Protein AF-A0A6G1EX99-F1 (afdb_monomer_lite)

Organism: NCBI:txid110450

Foldseek 3Di:
DDPDDPPDPVVQCLDLVSVCPVPVVCVVVVVVVVVVVCVVVVPPDDDDDDDCQQFPADPPDDPPDDDDPVGGHDVVCSNVSVPPDD

Radius of gyration: 16.7 Å; chains: 1; bounding box: 32×41×42 Å

pLDDT: mean 82.01, std 17.37, range [35.97, 98.5]

Sequence (86 aa):
MRWRLPPRDADKIVDPEAMQSEVIDPAVKGTLNVLKACAATKVQKVVVMSSNAAVDVNLDWPQNRLKDESCWSDIELFRKNEVTEF

Secondary structure (DSSP, 8-state):
----PPPP-HHHHSSHHHIIIIIIHHHHHHHHHHHHHHHHTT-S-------THHHH--TT--TT----TT----HHHHHTT-----

InterPro domains:
  IPR003869 Polysaccharide biosynthesis protein, CapD-like domain [PF02719] (17-56)
  IPR036291 NAD(P)-binding domain superfamily [SSF51735] (19-79)
  IPR050425 NAD(P)-dependent dehydratase-like [PTHR10366] (16-80)

Structure (mmCIF, N/CA/C/O backbone):
data_AF-A0A6G1EX99-F1
#
_entry.id   AF-A0A6G1EX99-F1
#
loop_
_atom_site.group_PDB
_atom_site.id
_atom_site.type_symbol
_atom_site.label_atom_id
_atom_site.label_alt_id
_atom_site.label_comp_id
_atom_site.label_asym_id
_atom_site.l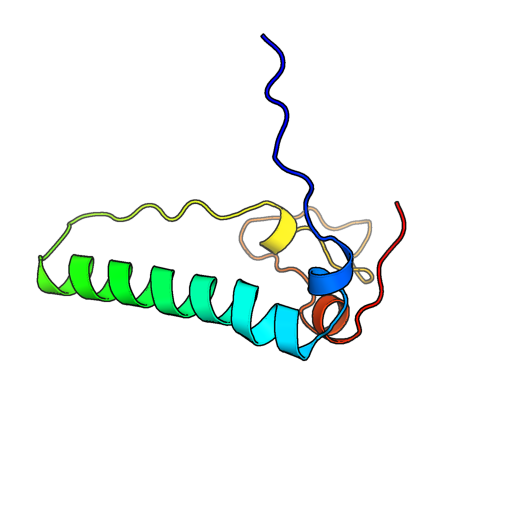abel_entity_id
_atom_site.label_seq_id
_atom_site.pdbx_PDB_ins_code
_atom_site.Cartn_x
_atom_site.Cartn_y
_atom_site.Cartn_z
_atom_site.occupancy
_atom_site.B_iso_or_equiv
_atom_site.auth_seq_id
_atom_site.auth_comp_id
_atom_site.auth_asym_id
_atom_site.auth_atom_id
_atom_site.pdbx_PDB_model_num
ATOM 1 N N . MET A 1 1 ? -13.906 22.017 -22.282 1.00 43.94 1 MET A N 1
ATOM 2 C CA . MET A 1 1 ? -12.813 22.428 -21.371 1.00 43.94 1 MET A CA 1
ATOM 3 C C . MET A 1 1 ? -11.673 21.431 -21.514 1.00 43.94 1 MET A C 1
ATOM 5 O O . MET A 1 1 ? -11.949 20.241 -21.514 1.00 43.94 1 MET A O 1
ATOM 9 N N . ARG A 1 2 ? -10.429 21.888 -21.701 1.00 57.09 2 ARG A N 1
ATOM 10 C CA . ARG A 1 2 ? -9.241 21.024 -21.823 1.00 57.09 2 ARG A CA 1
ATOM 11 C C . ARG A 1 2 ? -8.401 21.215 -20.566 1.00 57.09 2 ARG A C 1
ATOM 13 O O . ARG A 1 2 ? -7.815 22.281 -20.397 1.00 57.09 2 ARG A O 1
ATOM 20 N N . TRP A 1 3 ? -8.369 20.214 -19.692 1.00 41.62 3 TRP A N 1
ATOM 21 C CA . TRP A 1 3 ? -7.461 20.196 -18.548 1.00 41.62 3 TRP A CA 1
ATOM 22 C C . TRP A 1 3 ? -6.036 20.025 -19.076 1.00 41.62 3 TRP A C 1
ATOM 24 O O . TRP A 1 3 ? -5.628 18.929 -19.452 1.00 41.62 3 TRP A O 1
ATOM 34 N N . ARG A 1 4 ? -5.298 21.131 -19.192 1.00 60.22 4 ARG A N 1
ATOM 35 C CA . ARG A 1 4 ? -3.854 21.082 -19.414 1.00 60.22 4 ARG A CA 1
ATOM 36 C C . ARG A 1 4 ? -3.221 20.812 -18.056 1.00 60.22 4 ARG A C 1
ATOM 38 O O . ARG A 1 4 ? -3.226 21.690 -17.199 1.00 60.22 4 ARG A O 1
ATOM 45 N N . LEU A 1 5 ? -2.743 19.589 -17.857 1.00 56.19 5 LEU A N 1
ATOM 46 C CA . LEU A 1 5 ? -1.855 19.302 -16.738 1.00 56.19 5 LEU A CA 1
ATOM 47 C C . LEU A 1 5 ? -0.590 20.162 -16.898 1.00 56.19 5 LEU A C 1
ATOM 49 O O . LEU A 1 5 ? -0.183 20.416 -18.040 1.00 56.19 5 LEU A O 1
ATOM 53 N N . PRO A 1 6 ? 0.008 20.643 -15.796 1.00 62.22 6 PRO A N 1
ATOM 54 C CA . PRO A 1 6 ? 1.306 21.298 -15.865 1.00 62.22 6 PRO A CA 1
ATOM 55 C C . PRO A 1 6 ? 2.322 20.360 -16.541 1.00 62.22 6 PRO A C 1
ATOM 57 O O . PRO A 1 6 ? 2.146 19.137 -16.474 1.00 62.22 6 PRO A O 1
ATOM 60 N N . PRO A 1 7 ? 3.363 20.904 -17.200 1.00 59.16 7 PRO A N 1
ATOM 61 C CA . PRO A 1 7 ? 4.460 20.095 -17.711 1.00 59.16 7 PRO A CA 1
ATOM 62 C C . PRO A 1 7 ? 4.970 19.209 -16.577 1.00 59.16 7 PRO A C 1
ATOM 64 O O . PRO A 1 7 ? 5.347 19.701 -15.515 1.00 59.16 7 PRO A O 1
ATOM 67 N N . ARG A 1 8 ? 4.886 17.895 -16.769 1.00 56.78 8 ARG A N 1
ATOM 68 C CA . ARG A 1 8 ? 5.524 16.943 -15.871 1.00 56.78 8 ARG A CA 1
ATOM 69 C C . ARG A 1 8 ? 6.999 16.987 -16.252 1.00 56.78 8 ARG A C 1
ATOM 71 O O . ARG A 1 8 ? 7.303 16.692 -17.405 1.00 56.78 8 ARG A O 1
ATOM 78 N N . ASP A 1 9 ? 7.874 17.380 -15.330 1.00 61.97 9 ASP A N 1
ATOM 79 C CA . ASP A 1 9 ? 9.327 17.243 -15.492 1.00 61.97 9 ASP A CA 1
ATOM 80 C C . ASP A 1 9 ? 9.647 15.740 -15.532 1.00 61.97 9 ASP A C 1
ATOM 82 O O . ASP A 1 9 ? 10.022 15.140 -14.526 1.00 61.97 9 ASP A O 1
ATOM 86 N N . ALA A 1 10 ? 9.382 15.099 -16.672 1.00 56.62 10 ALA A N 1
ATOM 87 C CA . ALA A 1 10 ? 9.501 13.655 -16.844 1.00 56.62 10 ALA A CA 1
ATOM 88 C C . ALA A 1 10 ? 10.929 13.183 -16.547 1.00 56.62 10 ALA A C 1
ATOM 90 O O . ALA A 1 10 ? 11.105 12.109 -15.983 1.00 56.62 10 ALA A O 1
ATOM 91 N N . ASP A 1 11 ? 11.914 14.043 -16.810 1.00 58.00 11 ASP A N 1
ATOM 92 C CA . ASP A 1 11 ? 13.335 13.806 -16.568 1.00 58.00 11 ASP A CA 1
ATOM 93 C C . ASP A 1 11 ? 13.663 13.563 -15.084 1.00 58.00 11 ASP A C 1
ATOM 95 O O . ASP A 1 11 ? 14.575 12.800 -14.779 1.00 58.00 11 ASP A O 1
ATOM 99 N N . LYS A 1 12 ? 12.891 14.134 -14.143 1.00 54.84 12 LYS A N 1
ATOM 100 C CA . LYS A 1 12 ? 13.068 13.887 -12.697 1.00 54.84 12 LYS A CA 1
ATOM 101 C C . LYS A 1 12 ? 12.581 12.509 -12.257 1.00 54.84 12 LYS A C 1
ATOM 103 O O . LYS A 1 12 ? 13.025 12.003 -11.238 1.00 54.84 12 LYS A O 1
ATOM 108 N N . ILE A 1 13 ? 11.664 11.899 -13.008 1.00 58.56 13 ILE A N 1
ATOM 109 C CA . ILE A 1 13 ? 11.074 10.595 -12.667 1.00 58.56 13 ILE A CA 1
ATOM 110 C C . ILE A 1 13 ? 12.001 9.443 -13.095 1.00 58.56 13 ILE A C 1
ATOM 112 O O . ILE A 1 13 ? 11.856 8.326 -12.611 1.00 58.56 13 ILE A O 1
ATOM 116 N N . VAL A 1 14 ? 12.973 9.709 -13.974 1.00 64.62 14 VAL A N 1
ATOM 117 C CA . VAL A 1 14 ? 13.921 8.701 -14.478 1.00 64.62 14 VAL A CA 1
ATOM 118 C C . VAL A 1 14 ? 15.105 8.492 -13.524 1.00 64.62 14 VAL A C 1
ATOM 120 O O . VAL A 1 14 ? 15.733 7.437 -13.552 1.00 64.62 14 VAL A O 1
ATOM 123 N N . ASP A 1 15 ? 15.414 9.455 -12.652 1.00 79.44 15 ASP A N 1
ATOM 124 C CA . ASP A 1 15 ? 16.437 9.276 -11.618 1.00 79.44 15 ASP A CA 1
ATOM 125 C C . ASP A 1 15 ? 15.901 8.386 -10.474 1.00 79.44 15 ASP A C 1
ATOM 127 O O . ASP A 1 15 ? 14.908 8.758 -9.840 1.00 79.44 15 ASP A O 1
ATOM 131 N N . PRO A 1 16 ? 16.527 7.228 -10.169 1.00 79.12 16 PRO A N 1
ATOM 132 C CA . PRO A 1 16 ? 16.067 6.347 -9.097 1.00 79.12 16 PRO A CA 1
ATOM 133 C C . PRO A 1 16 ? 15.992 7.030 -7.729 1.00 79.12 16 PRO A C 1
ATOM 135 O O . PRO A 1 16 ? 15.099 6.723 -6.936 1.00 79.12 16 PRO A O 1
ATOM 138 N N . GLU A 1 17 ? 16.923 7.940 -7.429 1.00 83.69 17 GLU A N 1
ATOM 139 C CA . GLU A 1 17 ? 16.986 8.602 -6.124 1.00 83.69 17 GLU A CA 1
ATOM 140 C C . GLU A 1 17 ? 15.875 9.651 -5.979 1.00 83.69 17 GLU A C 1
ATOM 142 O O . GLU A 1 17 ? 15.156 9.664 -4.970 1.00 83.69 17 GLU A O 1
ATOM 147 N N . ALA A 1 18 ? 15.657 10.472 -7.009 1.00 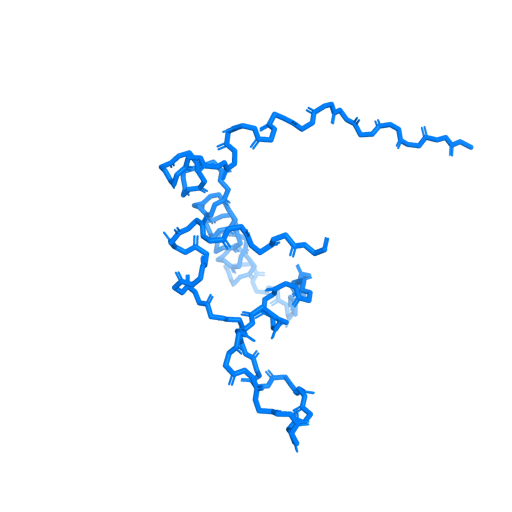84.38 18 ALA A N 1
ATOM 148 C CA . ALA A 1 18 ? 14.509 11.372 -7.080 1.00 84.38 18 ALA A CA 1
ATOM 149 C C . ALA A 1 18 ? 13.173 10.608 -7.079 1.00 84.38 18 ALA A C 1
ATOM 151 O O . ALA A 1 18 ? 12.260 10.971 -6.338 1.00 84.38 18 ALA A O 1
ATOM 152 N N . MET A 1 19 ? 13.050 9.499 -7.820 1.00 83.00 19 MET A N 1
ATOM 153 C CA . MET A 1 19 ? 11.836 8.674 -7.807 1.00 83.00 19 MET A CA 1
ATOM 154 C C . MET A 1 19 ? 11.548 8.120 -6.406 1.00 83.00 19 MET A C 1
ATOM 156 O O . MET A 1 19 ? 10.411 8.194 -5.924 1.00 83.00 19 MET A O 1
ATOM 160 N N . GLN A 1 20 ? 12.569 7.613 -5.714 1.00 87.25 20 GLN A N 1
ATOM 161 C CA . GLN A 1 20 ? 12.404 7.119 -4.353 1.00 87.25 20 GLN A CA 1
ATOM 162 C C . GLN A 1 20 ? 11.991 8.241 -3.391 1.00 87.25 20 GLN A C 1
ATOM 164 O O . GLN A 1 20 ? 11.027 8.073 -2.646 1.00 87.25 20 GLN A O 1
ATOM 169 N N . SER A 1 21 ? 12.686 9.380 -3.403 1.00 89.94 21 SER A N 1
ATOM 170 C CA . SER A 1 21 ? 12.510 10.452 -2.412 1.00 89.94 21 SER A CA 1
ATOM 171 C C . SER A 1 21 ? 11.309 11.373 -2.668 1.00 89.94 21 SER A C 1
ATOM 173 O O . SER A 1 21 ? 10.677 11.819 -1.707 1.00 89.94 21 SER A O 1
ATOM 175 N N . GLU A 1 22 ? 10.954 11.638 -3.928 1.00 88.31 22 GLU A N 1
ATOM 176 C CA . GLU A 1 22 ? 9.877 12.566 -4.306 1.00 88.31 22 GLU A CA 1
ATOM 177 C C . GLU A 1 22 ? 8.544 11.865 -4.608 1.00 88.31 22 GLU A C 1
ATOM 179 O O . GLU A 1 22 ? 7.488 12.497 -4.512 1.00 88.31 22 GLU A O 1
ATOM 184 N N . VAL A 1 23 ? 8.556 10.566 -4.942 1.00 86.88 23 VAL A N 1
ATOM 185 C CA . VAL A 1 23 ? 7.340 9.821 -5.324 1.00 86.88 23 VAL A CA 1
ATOM 186 C C . VAL A 1 23 ? 7.029 8.689 -4.348 1.00 86.88 23 VAL A C 1
ATOM 188 O O . VAL A 1 23 ? 5.966 8.700 -3.720 1.00 86.88 23 VAL A O 1
ATOM 191 N N . ILE A 1 24 ? 7.937 7.720 -4.190 1.00 89.94 24 ILE A N 1
ATOM 192 C CA . ILE A 1 24 ? 7.662 6.499 -3.414 1.00 89.94 24 ILE A CA 1
ATOM 193 C C . ILE A 1 24 ? 7.564 6.800 -1.916 1.00 89.94 24 ILE A C 1
ATOM 195 O O . ILE A 1 24 ? 6.567 6.458 -1.274 1.00 89.94 24 ILE A O 1
ATOM 199 N N . ASP A 1 25 ? 8.560 7.481 -1.356 1.00 93.88 25 ASP A N 1
ATOM 200 C CA . ASP A 1 25 ? 8.605 7.833 0.061 1.00 93.88 25 ASP A CA 1
ATOM 201 C C . ASP A 1 25 ? 7.378 8.647 0.502 1.00 93.88 25 ASP A C 1
ATOM 203 O O . ASP A 1 25 ? 6.750 8.272 1.501 1.00 93.88 25 ASP A O 1
ATOM 207 N N . PRO A 1 26 ? 6.974 9.721 -0.209 1.00 95.69 26 PRO A N 1
ATOM 208 C CA . PRO A 1 26 ? 5.773 10.475 0.130 1.00 95.69 26 PRO A CA 1
ATOM 209 C C . PRO A 1 26 ? 4.491 9.652 0.003 1.00 95.69 26 PRO A C 1
ATOM 211 O O . PRO A 1 26 ? 3.627 9.761 0.875 1.00 95.69 26 PRO A O 1
ATOM 214 N N . ALA A 1 27 ? 4.365 8.800 -1.021 1.00 94.56 27 ALA A N 1
ATOM 215 C CA . ALA A 1 27 ? 3.190 7.945 -1.192 1.00 94.56 27 ALA A CA 1
ATOM 216 C C . ALA A 1 27 ? 3.037 6.949 -0.029 1.00 94.56 27 ALA A C 1
ATOM 218 O O . ALA A 1 27 ? 1.950 6.819 0.546 1.00 94.56 27 ALA A O 1
ATOM 219 N N . VAL A 1 28 ? 4.133 6.297 0.376 1.00 95.88 28 VAL A N 1
ATOM 220 C CA . VAL A 1 28 ? 4.144 5.329 1.484 1.00 95.88 28 VAL A CA 1
ATOM 221 C C . VAL A 1 28 ? 3.924 6.032 2.822 1.00 95.88 28 VAL A C 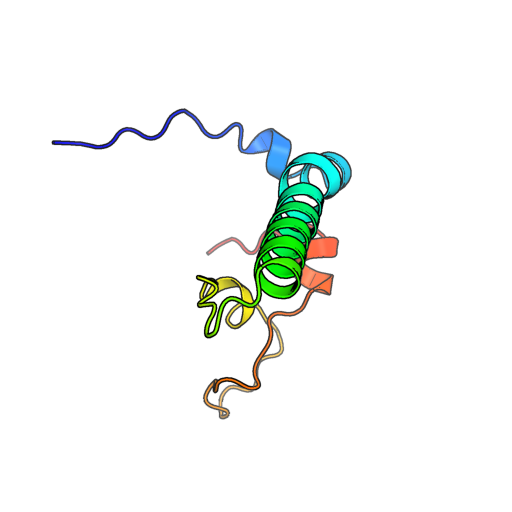1
ATOM 223 O O . VAL A 1 28 ? 3.008 5.678 3.570 1.00 95.88 28 VAL A O 1
ATOM 226 N N . LYS A 1 29 ? 4.731 7.055 3.132 1.00 97.81 29 LYS A N 1
ATOM 227 C CA . LYS A 1 29 ? 4.654 7.778 4.412 1.00 97.81 29 LYS A CA 1
ATOM 228 C C . LYS A 1 29 ? 3.316 8.501 4.558 1.00 97.81 29 LYS A C 1
ATOM 230 O O . LYS A 1 29 ? 2.711 8.437 5.627 1.00 97.81 29 LYS A O 1
ATOM 235 N N . GLY A 1 30 ? 2.825 9.137 3.496 1.00 97.81 30 GLY A N 1
ATOM 236 C CA . GLY A 1 30 ? 1.530 9.816 3.473 1.00 97.81 30 GLY A CA 1
ATOM 237 C C . GLY A 1 30 ? 0.378 8.860 3.771 1.00 97.81 30 GLY A C 1
ATOM 238 O O . GLY A 1 30 ? -0.397 9.106 4.697 1.00 97.81 30 GLY A O 1
ATOM 239 N N . THR A 1 31 ? 0.318 7.727 3.064 1.00 98.25 31 THR A N 1
ATOM 240 C CA . THR A 1 31 ? -0.717 6.705 3.289 1.00 98.25 31 THR A CA 1
ATOM 241 C C . THR A 1 31 ? -0.653 6.157 4.715 1.00 98.25 31 THR A C 1
ATOM 243 O O . THR A 1 31 ? -1.669 6.123 5.410 1.00 98.25 31 THR A O 1
ATOM 246 N N . LEU A 1 32 ? 0.540 5.800 5.205 1.00 98.50 32 LEU A N 1
ATOM 247 C CA . LEU A 1 32 ? 0.722 5.299 6.572 1.00 98.50 32 LEU A CA 1
ATOM 248 C C . LEU A 1 32 ? 0.300 6.314 7.635 1.00 98.50 32 LEU A C 1
ATOM 250 O O . LEU A 1 32 ? -0.318 5.933 8.628 1.00 98.50 32 LEU A O 1
ATOM 254 N N . ASN A 1 33 ? 0.618 7.595 7.450 1.00 98.44 33 ASN A N 1
ATOM 255 C CA . ASN A 1 33 ? 0.241 8.642 8.396 1.00 98.44 33 ASN A CA 1
ATOM 256 C C . ASN A 1 33 ? -1.281 8.799 8.482 1.00 98.44 33 ASN A C 1
ATOM 258 O O . ASN A 1 33 ? -1.821 8.872 9.586 1.00 98.44 33 ASN A O 1
ATOM 262 N N . VAL A 1 34 ? -1.978 8.776 7.341 1.00 98.12 34 VAL A N 1
ATOM 263 C CA . VAL A 1 34 ? -3.447 8.817 7.310 1.00 98.12 34 VAL A CA 1
ATOM 264 C C . VAL A 1 34 ? -4.037 7.580 7.982 1.00 98.12 34 VAL A C 1
ATOM 266 O O . VAL A 1 34 ? -4.895 7.716 8.850 1.00 98.12 34 VAL A O 1
ATOM 269 N N . LEU A 1 35 ? -3.539 6.379 7.668 1.00 98.31 35 LEU A N 1
ATOM 270 C CA . LEU A 1 35 ? -4.017 5.140 8.291 1.00 98.31 35 LEU A CA 1
ATOM 271 C C . LEU A 1 35 ? -3.808 5.135 9.812 1.00 98.31 35 LEU A C 1
ATOM 273 O O . LEU A 1 35 ? -4.709 4.741 10.554 1.00 98.31 35 LEU A O 1
ATOM 277 N N . LYS A 1 36 ? -2.662 5.633 10.295 1.00 98.44 36 LYS A N 1
ATOM 278 C CA . LYS A 1 36 ? -2.393 5.808 11.732 1.00 98.44 36 LYS A CA 1
ATOM 279 C C . LYS A 1 36 ? -3.372 6.790 12.376 1.00 98.44 36 LYS A C 1
ATOM 281 O O . LYS A 1 36 ? -3.886 6.504 13.455 1.00 98.44 36 LYS A O 1
ATOM 286 N N . ALA A 1 37 ? -3.666 7.913 11.720 1.00 98.44 37 ALA A N 1
ATOM 287 C CA . ALA A 1 37 ? -4.645 8.880 12.212 1.00 98.44 37 ALA A CA 1
ATOM 288 C C . ALA A 1 37 ? -6.064 8.287 12.257 1.00 98.44 37 ALA A C 1
ATOM 290 O O . ALA A 1 37 ? -6.7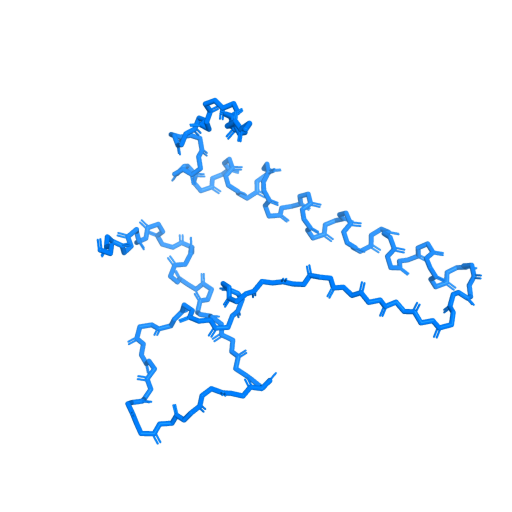57 8.426 13.266 1.00 98.44 37 ALA A O 1
ATOM 291 N N . CYS A 1 38 ? -6.482 7.567 11.212 1.00 98.25 38 CYS A N 1
ATOM 292 C CA . CYS A 1 38 ? -7.755 6.844 11.168 1.00 98.25 38 CYS A CA 1
ATOM 293 C C . CYS A 1 38 ? -7.870 5.814 12.302 1.00 98.25 38 CYS A C 1
ATOM 295 O O . CYS A 1 38 ? -8.905 5.741 12.964 1.00 98.25 38 CYS A O 1
ATOM 297 N N . ALA A 1 39 ? -6.801 5.060 12.571 1.00 97.81 39 ALA A N 1
ATOM 298 C CA . ALA A 1 39 ? -6.757 4.108 13.677 1.00 97.81 39 ALA A CA 1
ATOM 299 C C . ALA A 1 39 ? -6.879 4.807 15.043 1.00 97.81 39 ALA A C 1
ATOM 301 O O . ALA A 1 39 ? -7.697 4.405 15.870 1.00 97.81 39 ALA A O 1
ATOM 302 N N . ALA A 1 40 ? -6.128 5.893 15.263 1.00 98.31 40 ALA A N 1
ATOM 303 C CA . ALA A 1 40 ? -6.174 6.673 16.503 1.00 98.31 40 ALA A CA 1
ATOM 304 C C . ALA A 1 40 ? -7.556 7.300 16.765 1.00 98.31 40 ALA A C 1
ATOM 306 O O . ALA A 1 40 ? -7.990 7.410 17.910 1.00 98.31 40 ALA A O 1
ATOM 307 N N . THR A 1 41 ? -8.265 7.676 15.700 1.00 98.12 41 THR A N 1
ATOM 308 C CA . THR A 1 41 ? -9.605 8.283 15.757 1.00 98.12 41 THR A CA 1
ATOM 309 C C . THR A 1 41 ? -10.745 7.267 15.673 1.00 98.12 41 THR A C 1
ATOM 311 O O . THR A 1 41 ? -11.909 7.660 15.707 1.00 98.12 41 THR A O 1
ATOM 314 N N . LYS A 1 42 ? -10.435 5.962 15.619 1.00 96.94 42 LYS A N 1
ATOM 315 C CA . LYS A 1 42 ? -11.415 4.865 15.529 1.00 96.94 42 LYS A CA 1
ATOM 316 C C . LYS A 1 42 ? -12.350 4.980 14.315 1.00 96.94 42 LYS A C 1
ATOM 318 O O . LYS A 1 42 ? -13.536 4.661 14.405 1.00 96.94 42 LYS A O 1
ATOM 323 N N . VAL A 1 43 ? -11.821 5.418 13.170 1.00 98.12 43 VAL A N 1
ATOM 324 C CA . VAL A 1 43 ? -12.542 5.362 11.889 1.00 98.12 43 VAL A CA 1
ATOM 325 C C . VAL A 1 43 ? -12.954 3.917 11.604 1.00 98.12 43 VAL A C 1
ATOM 327 O O . VAL A 1 43 ? -12.132 3.007 11.658 1.00 98.12 43 VAL A O 1
ATOM 330 N N . GLN A 1 44 ? -14.231 3.705 11.283 1.00 97.69 44 GLN A N 1
ATOM 331 C CA . GLN A 1 44 ? -14.790 2.358 11.116 1.00 97.69 44 GLN A CA 1
ATOM 332 C C . GLN A 1 44 ? -14.379 1.678 9.805 1.00 97.69 44 GLN A C 1
ATOM 334 O O . GLN A 1 44 ? -14.306 0.453 9.741 1.00 97.69 44 GLN A O 1
ATOM 339 N N . LYS A 1 45 ? -14.155 2.454 8.740 1.00 97.88 45 LYS A N 1
ATOM 340 C CA . LYS A 1 45 ? -13.807 1.936 7.415 1.00 97.88 45 LYS A CA 1
ATOM 341 C C . LYS A 1 45 ? -12.973 2.956 6.654 1.00 97.88 45 LYS A C 1
ATOM 343 O O . LYS A 1 45 ? -13.337 4.126 6.594 1.00 97.88 45 LYS A O 1
ATOM 348 N N . VAL A 1 46 ? -11.890 2.487 6.048 1.00 97.44 46 VAL A N 1
ATOM 349 C CA . VAL A 1 46 ? -11.032 3.271 5.156 1.00 97.44 46 VAL A CA 1
ATOM 350 C C . VAL A 1 46 ? -11.041 2.604 3.788 1.00 97.44 46 VAL A C 1
ATOM 352 O O . VAL A 1 46 ? -10.960 1.382 3.697 1.00 97.44 46 VAL A O 1
ATOM 355 N N . VAL A 1 47 ? -11.145 3.407 2.731 1.00 97.50 47 VAL A N 1
ATOM 356 C CA . VAL A 1 47 ? -10.996 2.955 1.346 1.00 97.50 47 VAL A CA 1
ATOM 357 C C . VAL A 1 47 ? -9.762 3.636 0.777 1.00 97.50 47 VAL A C 1
ATOM 359 O O . VAL A 1 47 ? -9.696 4.863 0.741 1.00 97.50 47 VAL A O 1
ATOM 362 N N . VAL A 1 48 ? -8.779 2.842 0.363 1.00 96.56 48 VAL A N 1
ATOM 363 C CA . VAL A 1 48 ? -7.568 3.338 -0.294 1.00 96.56 48 VAL A CA 1
ATOM 364 C C . VAL A 1 48 ? -7.775 3.236 -1.799 1.00 96.56 48 VAL A C 1
ATOM 366 O O . VAL A 1 48 ? -8.048 2.156 -2.319 1.00 96.56 48 VAL A O 1
ATOM 369 N N . MET A 1 49 ? -7.648 4.359 -2.500 1.00 96.12 49 MET A N 1
ATOM 370 C CA . MET A 1 49 ? -7.656 4.375 -3.959 1.00 96.12 49 MET A CA 1
ATOM 371 C C . MET A 1 49 ? -6.260 4.007 -4.461 1.00 96.12 49 MET A C 1
ATOM 373 O O . MET A 1 49 ? -5.354 4.838 -4.458 1.00 96.12 49 MET A O 1
ATOM 377 N N . SER A 1 50 ? -6.099 2.747 -4.854 1.00 93.69 50 SER A N 1
ATOM 378 C CA . SER A 1 50 ? -4.905 2.274 -5.557 1.00 93.69 50 SER A CA 1
ATOM 379 C C . SER A 1 50 ? -5.042 2.500 -7.072 1.00 93.69 50 SER A C 1
ATOM 381 O O . SER A 1 50 ? -5.948 3.194 -7.535 1.00 93.69 50 SER A O 1
ATOM 383 N N . SER A 1 51 ? -4.136 1.920 -7.853 1.00 92.00 51 SER A N 1
ATOM 384 C CA . SER A 1 51 ? -4.109 1.980 -9.314 1.00 92.00 51 SER A CA 1
ATOM 385 C C . SER A 1 51 ? -3.890 0.590 -9.908 1.00 92.00 51 SER A C 1
ATOM 387 O O . SER A 1 51 ? -3.232 -0.250 -9.295 1.00 92.00 51 SER A O 1
ATOM 389 N N . ASN A 1 52 ? -4.350 0.381 -11.144 1.00 90.81 52 ASN A N 1
ATOM 390 C CA . ASN A 1 52 ? -4.035 -0.802 -11.949 1.00 90.81 52 ASN A CA 1
ATOM 391 C C . ASN A 1 52 ? -2.520 -1.024 -12.107 1.00 90.81 52 ASN A C 1
ATOM 393 O O . ASN A 1 52 ? -2.064 -2.157 -12.212 1.00 90.81 52 ASN A O 1
ATOM 397 N N . ALA A 1 53 ? -1.712 0.040 -12.042 1.00 88.69 53 ALA A N 1
ATOM 398 C CA . ALA A 1 53 ? -0.253 -0.066 -12.089 1.00 88.69 53 ALA A CA 1
ATOM 399 C C . ALA A 1 53 ? 0.344 -0.925 -10.954 1.00 88.69 53 ALA A C 1
ATOM 401 O O . ALA A 1 53 ? 1.456 -1.425 -11.101 1.00 88.69 53 ALA A O 1
ATOM 402 N N . ALA A 1 54 ? -0.377 -1.127 -9.842 1.00 91.38 54 ALA A N 1
ATOM 403 C CA . ALA A 1 54 ? 0.052 -1.999 -8.745 1.00 91.38 54 ALA A CA 1
ATOM 404 C C . ALA A 1 54 ? -0.128 -3.502 -9.042 1.00 91.38 54 ALA A C 1
ATOM 406 O O . ALA A 1 54 ? 0.438 -4.322 -8.322 1.00 91.38 54 ALA A O 1
ATOM 407 N N . VAL A 1 55 ? -0.899 -3.855 -10.079 1.00 91.44 55 VAL A N 1
ATOM 408 C CA . VAL A 1 55 ? -1.205 -5.248 -10.451 1.00 91.44 55 VAL A CA 1
ATOM 409 C C . VAL A 1 55 ? -0.758 -5.615 -11.867 1.00 91.44 55 VAL A C 1
ATOM 411 O O . VAL A 1 55 ? -0.520 -6.790 -12.147 1.00 91.44 55 VAL A O 1
ATOM 414 N N . ASP A 1 56 ? -0.677 -4.641 -12.780 1.00 87.25 56 ASP A N 1
ATOM 415 C CA . ASP A 1 56 ? -0.573 -4.934 -14.207 1.00 87.25 56 ASP A CA 1
ATOM 416 C C . ASP A 1 56 ? 0.849 -5.093 -14.754 1.00 87.25 56 ASP A C 1
ATOM 418 O O . ASP A 1 56 ? 1.007 -5.700 -15.817 1.00 87.25 56 ASP A O 1
ATOM 422 N N . VAL A 1 57 ? 1.866 -4.604 -14.043 1.00 86.25 57 VAL A N 1
ATOM 423 C CA . VAL A 1 57 ? 3.241 -4.482 -14.548 1.00 86.25 57 VAL A CA 1
ATOM 424 C C . VAL A 1 57 ? 4.072 -5.688 -14.121 1.00 86.25 57 VAL A C 1
ATOM 426 O O . VAL A 1 57 ? 4.701 -5.683 -13.070 1.00 86.25 57 VAL A O 1
ATOM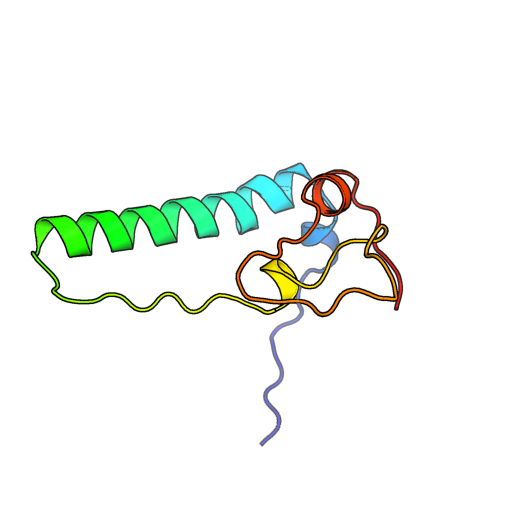 429 N N . ASN A 1 58 ? 4.056 -6.744 -14.928 1.00 87.69 58 ASN A N 1
ATOM 430 C CA . ASN A 1 58 ? 4.857 -7.951 -14.723 1.00 87.69 58 ASN A CA 1
ATOM 431 C C . ASN A 1 58 ? 5.162 -8.585 -16.092 1.00 87.69 58 ASN A C 1
ATOM 433 O O . ASN A 1 58 ? 4.233 -9.004 -16.786 1.00 87.69 58 ASN A O 1
ATOM 437 N N . LEU A 1 59 ? 6.441 -8.625 -16.486 1.00 84.06 59 LEU A N 1
ATOM 438 C CA . LEU A 1 59 ? 6.869 -9.151 -17.792 1.00 84.06 59 LEU A CA 1
ATOM 439 C C . LEU A 1 59 ? 6.725 -10.673 -17.895 1.00 84.06 59 LEU A C 1
ATOM 441 O O . LEU A 1 59 ? 6.459 -11.190 -18.978 1.00 84.06 59 LEU A O 1
ATOM 445 N N . ASP A 1 60 ? 6.819 -11.378 -16.770 1.00 86.31 60 ASP A N 1
ATOM 446 C CA . ASP A 1 60 ? 6.772 -12.839 -16.702 1.00 86.31 60 ASP A CA 1
ATOM 447 C C . ASP A 1 60 ? 5.343 -13.366 -16.481 1.00 86.31 60 ASP A C 1
ATOM 449 O O . ASP A 1 60 ? 5.136 -14.497 -16.027 1.00 86.31 60 ASP A O 1
ATOM 453 N N . TRP A 1 61 ? 4.319 -12.556 -16.782 1.00 88.88 61 TRP A N 1
ATOM 454 C CA . TRP A 1 61 ? 2.936 -12.946 -16.530 1.00 88.88 61 TRP A CA 1
ATOM 455 C C . TRP A 1 61 ? 2.490 -14.119 -17.428 1.00 88.88 61 TRP A C 1
ATOM 457 O O . TRP A 1 61 ? 2.531 -14.010 -18.661 1.00 88.88 61 TRP A O 1
ATOM 467 N N . PRO A 1 62 ? 1.994 -15.234 -16.854 1.00 89.62 62 PRO A N 1
ATOM 468 C CA . PRO A 1 62 ? 1.579 -16.387 -17.642 1.00 89.62 62 PRO A CA 1
ATOM 469 C C . PRO A 1 62 ? 0.340 -16.079 -18.494 1.00 89.62 62 PRO A C 1
ATOM 471 O O . PRO A 1 62 ? -0.703 -15.664 -17.990 1.00 89.62 62 PRO A O 1
ATOM 474 N N . GLN A 1 63 ? 0.436 -16.354 -19.799 1.00 86.25 63 GLN A N 1
ATOM 475 C CA . GLN A 1 63 ? -0.597 -16.047 -20.806 1.00 86.25 63 GLN A CA 1
ATOM 476 C C . GLN A 1 63 ? -1.949 -16.737 -20.555 1.00 86.25 63 GLN A C 1
ATOM 478 O O . GLN A 1 63 ? -2.985 -16.272 -21.017 1.00 86.25 63 GLN A O 1
ATOM 483 N N . ASN A 1 64 ? -1.956 -17.853 -19.825 1.00 91.56 64 ASN A N 1
ATOM 484 C CA . ASN A 1 64 ? -3.152 -18.634 -19.508 1.00 91.56 64 ASN A CA 1
ATOM 485 C C . ASN A 1 64 ? -3.712 -18.354 -18.102 1.00 91.56 64 ASN A C 1
ATOM 487 O O . ASN A 1 64 ? -4.566 -19.106 -17.631 1.00 91.56 64 ASN A O 1
ATOM 491 N N . ARG A 1 65 ? -3.241 -17.300 -17.423 1.00 89.00 65 ARG A N 1
ATOM 492 C CA . ARG A 1 65 ? -3.705 -16.919 -16.087 1.00 89.00 65 ARG A CA 1
ATOM 493 C C . ARG A 1 65 ? -4.370 -15.548 -16.116 1.00 89.00 65 ARG A C 1
ATOM 495 O O . ARG A 1 65 ? -3.732 -14.540 -16.417 1.00 89.00 65 ARG A O 1
ATOM 502 N N . LEU A 1 66 ? -5.643 -15.508 -15.733 1.00 91.31 66 LEU A N 1
ATOM 503 C CA . LEU A 1 66 ? -6.338 -14.250 -15.475 1.00 91.31 66 LEU A CA 1
ATOM 504 C C . LEU A 1 66 ? -5.779 -13.589 -14.209 1.00 91.31 66 LEU A C 1
ATOM 506 O O . LEU A 1 66 ? -5.432 -14.276 -13.248 1.00 91.31 66 LEU A O 1
ATOM 510 N N . LYS A 1 67 ? -5.696 -12.257 -14.224 1.00 90.62 67 LYS A N 1
ATOM 511 C CA . LYS A 1 67 ? -5.368 -11.468 -13.035 1.00 90.62 67 LYS A CA 1
ATOM 512 C C . LYS A 1 67 ? -6.590 -11.387 -12.119 1.00 90.62 67 LYS A C 1
ATOM 514 O O . LYS A 1 67 ? -7.708 -11.190 -12.588 1.00 90.62 67 LYS A O 1
ATOM 519 N N . ASP A 1 68 ? -6.341 -11.523 -10.828 1.00 92.12 68 ASP A N 1
ATOM 520 C CA . ASP A 1 68 ? -7.288 -11.372 -9.727 1.00 92.12 68 ASP A CA 1
ATOM 521 C C . ASP A 1 68 ? -6.679 -10.461 -8.643 1.00 92.12 68 ASP A C 1
ATOM 523 O O . ASP A 1 68 ? -5.569 -9.941 -8.786 1.00 92.12 68 ASP A O 1
ATOM 527 N N . GLU A 1 69 ? -7.383 -10.274 -7.532 1.00 92.19 69 GLU A N 1
ATOM 528 C CA . GLU A 1 69 ? -6.965 -9.403 -6.431 1.00 92.19 69 GLU A CA 1
ATOM 529 C C . GLU A 1 69 ? -5.738 -9.919 -5.653 1.00 92.19 69 GLU A C 1
ATOM 531 O O . GLU A 1 69 ? -5.233 -9.221 -4.774 1.00 92.19 69 GLU A O 1
ATOM 536 N N . SER A 1 70 ? -5.238 -11.123 -5.959 1.00 92.06 70 SER A N 1
ATOM 537 C CA . SER A 1 70 ? -3.994 -11.660 -5.389 1.00 92.06 70 SER A CA 1
ATOM 538 C C . SER A 1 70 ? -2.741 -11.271 -6.186 1.00 92.06 70 SER A C 1
ATOM 540 O O . SER A 1 70 ? -1.621 -11.575 -5.768 1.00 92.06 70 SER A O 1
ATOM 542 N N . CYS A 1 71 ? -2.913 -10.624 -7.340 1.00 91.88 71 CYS A N 1
ATOM 543 C CA . CYS A 1 71 ? -1.842 -10.308 -8.279 1.00 91.88 71 CYS A CA 1
ATOM 544 C C . CYS A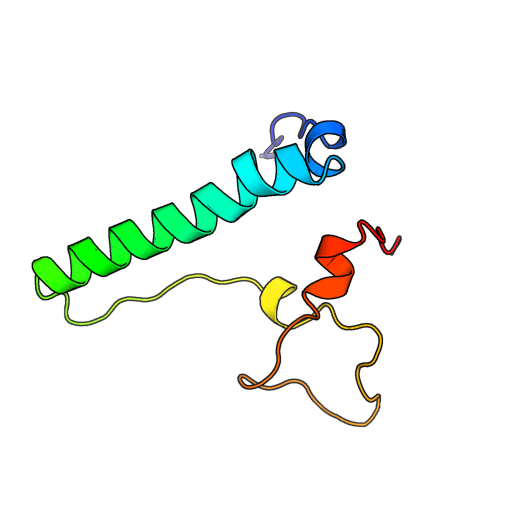 1 71 ? -1.110 -9.011 -7.909 1.00 91.88 71 CYS A C 1
ATOM 546 O O . CYS A 1 71 ? -1.719 -8.065 -7.419 1.00 91.88 71 CYS A O 1
ATOM 548 N N . TRP A 1 72 ? 0.191 -8.957 -8.199 1.00 92.50 72 TRP A N 1
ATOM 549 C CA . TRP A 1 72 ? 1.041 -7.795 -7.946 1.00 92.50 72 TRP A CA 1
ATOM 550 C C . TRP A 1 72 ? 1.991 -7.555 -9.114 1.00 92.50 72 TRP A C 1
ATOM 552 O O . TRP A 1 72 ? 2.451 -8.504 -9.759 1.00 92.50 72 TRP A O 1
ATOM 562 N N . SER A 1 73 ? 2.298 -6.283 -9.350 1.00 91.25 73 SER A N 1
ATOM 563 C CA . SER A 1 73 ? 3.368 -5.876 -10.252 1.00 91.25 73 SER A CA 1
ATOM 564 C C . SER A 1 73 ? 4.742 -6.283 -9.711 1.00 91.25 73 SER A C 1
ATOM 566 O O . SER A 1 73 ? 4.956 -6.339 -8.498 1.00 91.25 73 SER A O 1
ATOM 568 N N . ASP A 1 74 ? 5.685 -6.531 -10.614 1.00 89.50 74 ASP A N 1
ATOM 569 C CA . ASP A 1 74 ? 7.074 -6.821 -10.282 1.00 89.50 74 ASP A CA 1
ATOM 570 C C . ASP A 1 74 ? 7.814 -5.528 -9.909 1.00 89.50 74 ASP A C 1
ATOM 572 O O . ASP A 1 74 ? 8.001 -4.615 -10.715 1.00 89.50 74 ASP A O 1
ATOM 576 N N . ILE A 1 75 ? 8.232 -5.459 -8.648 1.00 83.56 75 ILE A N 1
ATOM 577 C CA . ILE A 1 75 ? 8.922 -4.307 -8.066 1.00 83.56 75 ILE A CA 1
ATOM 578 C C . ILE A 1 75 ? 10.320 -4.138 -8.677 1.00 83.56 75 ILE A C 1
ATOM 580 O O . ILE A 1 75 ? 10.799 -3.009 -8.802 1.00 83.56 75 ILE A O 1
ATOM 584 N N . GLU A 1 76 ? 10.973 -5.225 -9.096 1.00 81.56 76 GLU A N 1
ATOM 585 C CA . GLU A 1 76 ? 12.327 -5.147 -9.646 1.00 81.56 76 GLU A CA 1
ATOM 586 C C . GLU A 1 76 ? 12.355 -4.471 -11.019 1.00 81.56 76 GLU A C 1
ATOM 588 O O . GLU A 1 76 ? 13.344 -3.808 -11.335 1.00 81.56 76 GLU A O 1
ATOM 593 N N . LEU A 1 77 ? 11.271 -4.549 -11.801 1.00 74.56 77 LEU A N 1
ATOM 594 C CA . LEU A 1 77 ? 11.143 -3.795 -13.054 1.00 74.56 77 LEU A CA 1
ATOM 595 C C . LEU A 1 77 ? 11.196 -2.286 -12.801 1.00 74.56 77 LEU A C 1
ATOM 597 O O . LEU A 1 77 ? 11.930 -1.561 -13.470 1.00 74.56 77 LEU A O 1
ATOM 601 N N . PHE A 1 78 ? 10.488 -1.818 -11.771 1.00 71.56 78 PHE A N 1
ATOM 602 C CA . PHE A 1 78 ? 10.507 -0.408 -11.382 1.00 71.56 78 PHE A CA 1
ATOM 603 C C . PHE A 1 78 ? 11.846 0.019 -10.780 1.00 71.56 78 PHE A C 1
ATOM 605 O O . PHE A 1 78 ? 12.251 1.166 -10.938 1.00 71.56 78 PHE A O 1
ATOM 612 N N . ARG A 1 79 ? 12.557 -0.896 -10.113 1.00 69.69 79 ARG A N 1
ATOM 613 C CA . ARG A 1 79 ? 13.878 -0.616 -9.534 1.00 69.69 79 ARG A CA 1
ATOM 614 C C . ARG A 1 79 ? 14.977 -0.500 -10.592 1.00 69.69 79 ARG A C 1
ATOM 616 O O . ARG A 1 79 ? 15.971 0.184 -10.362 1.00 69.69 79 ARG A O 1
ATOM 623 N N . LYS A 1 80 ? 14.828 -1.186 -11.727 1.00 62.94 80 LYS A N 1
ATOM 624 C CA . LYS A 1 80 ? 15.838 -1.245 -12.794 1.00 62.94 80 LYS A CA 1
ATOM 625 C C . LYS A 1 80 ? 15.743 -0.115 -13.821 1.00 62.94 80 LYS A C 1
ATOM 627 O O . LYS A 1 80 ? 16.595 -0.063 -14.701 1.00 62.94 80 LYS A O 1
ATOM 632 N N . ASN A 1 81 ? 14.765 0.792 -13.713 1.00 57.66 81 ASN A N 1
ATOM 633 C CA . ASN A 1 81 ? 14.489 1.817 -14.729 1.00 57.66 81 ASN A CA 1
ATOM 634 C C . ASN A 1 81 ? 14.333 1.238 -16.146 1.00 57.66 81 ASN A C 1
ATOM 636 O O . ASN A 1 81 ? 14.630 1.911 -17.135 1.00 57.66 81 ASN A O 1
ATOM 640 N N . GLU A 1 82 ? 13.875 -0.008 -16.270 1.00 53.34 82 GLU A N 1
ATOM 641 C CA . GLU A 1 82 ? 13.517 -0.561 -17.570 1.00 53.34 82 GLU A CA 1
ATOM 642 C C . GLU A 1 82 ? 12.186 0.076 -17.964 1.00 53.34 82 GLU A C 1
ATOM 644 O O . GLU A 1 82 ? 11.103 -0.419 -17.661 1.00 53.34 82 GLU A O 1
ATOM 649 N N . VAL A 1 83 ? 12.277 1.261 -18.570 1.00 49.41 83 VAL A N 1
ATOM 650 C CA . VAL A 1 83 ? 11.146 1.922 -19.206 1.00 49.41 83 VAL A CA 1
ATOM 651 C C . VAL A 1 83 ? 10.717 1.008 -20.346 1.00 49.41 83 VAL A C 1
ATOM 653 O O . VAL A 1 83 ? 11.304 1.024 -21.424 1.00 49.41 83 VAL A O 1
ATOM 656 N N . THR A 1 84 ? 9.715 0.167 -20.103 1.00 47.38 84 THR A N 1
ATOM 657 C CA . THR A 1 84 ? 8.992 -0.490 -21.187 1.00 47.38 84 THR A CA 1
ATOM 658 C C . THR A 1 84 ? 8.315 0.599 -22.003 1.00 47.38 84 THR A C 1
ATOM 660 O O . THR A 1 84 ? 7.332 1.199 -21.562 1.00 47.38 84 THR A O 1
ATOM 663 N N . GLU A 1 85 ? 8.881 0.884 -23.173 1.00 37.97 85 GLU A N 1
ATOM 664 C CA . GLU A 1 85 ? 8.176 1.588 -24.234 1.00 37.97 85 GLU A CA 1
ATOM 665 C C . GLU A 1 85 ? 6.957 0.739 -24.634 1.00 37.97 85 GLU A C 1
ATOM 667 O O . GLU A 1 85 ? 7.084 -0.463 -24.884 1.00 37.97 85 GLU A O 1
ATOM 672 N N . PHE A 1 86 ? 5.776 1.360 -24.616 1.00 35.97 86 PHE A N 1
ATOM 673 C CA . PHE A 1 86 ? 4.524 0.796 -25.123 1.00 35.97 86 PHE A CA 1
ATOM 674 C C . PHE A 1 86 ? 4.323 1.185 -26.587 1.00 35.97 86 PHE A C 1
ATOM 676 O O . PHE A 1 86 ? 4.590 2.366 -26.913 1.00 35.97 86 PHE A O 1
#